Protein AF-A0A7X6Q5K9-F1 (afdb_monomer_lite)

pLDDT: mean 87.14, std 17.16, range [41.41, 98.88]

Sequence (178 aa):
MLQYSFLKKHLLLVLSILFVLCLNTSAQAMGRVQTDPNEGEALISLEEANQRCEVVLAIFNLEKLEGQINVIELSAIVRSLRDEGKLPAKFLTKKQAETLGWHPGRPFSQIKELRGRSLGGDHFGNFEKRLPEAKYFEADLDYLGLKRNAKRVVYKDHEHMYVTIDHYESFERVPACH

Structure (mmCIF, N/CA/C/O backbone):
data_AF-A0A7X6Q5K9-F1
#
_entry.id   AF-A0A7X6Q5K9-F1
#
loop_
_atom_site.group_PDB
_atom_site.id
_atom_site.type_symbol
_atom_site.label_atom_id
_atom_site.label_alt_id
_atom_site.label_comp_id
_atom_site.label_asym_id
_atom_site.label_entity_id
_atom_site.label_seq_id
_atom_site.pdbx_PDB_ins_code
_atom_site.Cartn_x
_atom_site.Cartn_y
_atom_site.Cartn_z
_atom_site.occupancy
_atom_site.B_iso_or_equiv
_atom_site.auth_seq_id
_atom_site.auth_comp_id
_atom_site.auth_asym_id
_atom_site.auth_atom_id
_atom_site.pdbx_PDB_model_num
ATOM 1 N N . MET A 1 1 ? 42.754 -42.809 86.651 1.00 60.62 1 MET A N 1
ATOM 2 C CA . MET A 1 1 ? 43.091 -43.285 85.285 1.00 60.62 1 MET A CA 1
ATOM 3 C C . MET A 1 1 ? 41.920 -43.177 84.289 1.00 60.62 1 MET A C 1
ATOM 5 O O . MET A 1 1 ? 42.170 -42.923 83.120 1.00 60.62 1 MET A O 1
ATOM 9 N N . LEU A 1 2 ? 40.653 -43.285 84.723 1.00 59.44 2 LEU A N 1
ATOM 10 C CA . LEU A 1 2 ? 39.467 -43.211 83.843 1.00 59.44 2 LEU A CA 1
ATOM 11 C C . LEU A 1 2 ? 39.112 -41.805 83.306 1.00 59.44 2 LEU A C 1
ATOM 13 O O . LEU A 1 2 ? 38.642 -41.688 82.179 1.00 59.44 2 LEU A O 1
ATOM 17 N N . GLN A 1 3 ? 39.401 -40.727 84.042 1.00 58.06 3 GLN A N 1
ATOM 18 C CA . GLN A 1 3 ? 39.052 -39.356 83.619 1.00 58.06 3 GLN A CA 1
ATOM 19 C C . GLN A 1 3 ? 39.917 -38.834 82.450 1.00 58.06 3 GLN A C 1
ATOM 21 O O . GLN A 1 3 ? 39.443 -38.090 81.597 1.00 58.06 3 GLN A O 1
ATOM 26 N N . TYR A 1 4 ? 41.172 -39.289 82.356 1.00 60.53 4 TYR A N 1
ATOM 27 C CA . TYR A 1 4 ? 42.115 -38.904 81.296 1.00 60.53 4 TYR A CA 1
ATOM 28 C C . TYR A 1 4 ? 41.802 -39.580 79.947 1.00 60.53 4 TYR A C 1
ATOM 30 O O . TYR A 1 4 ? 42.016 -38.999 78.885 1.00 60.53 4 TYR A O 1
ATOM 38 N N . SER A 1 5 ? 41.236 -40.793 79.979 1.00 60.62 5 SER A N 1
ATOM 39 C CA . SER A 1 5 ? 40.769 -41.511 78.783 1.00 60.62 5 SER A CA 1
ATOM 40 C C . SER A 1 5 ? 39.543 -40.839 78.154 1.00 60.62 5 SER A C 1
ATOM 42 O O . SER A 1 5 ? 39.466 -40.710 76.932 1.00 60.62 5 SER A O 1
ATOM 44 N N . PHE A 1 6 ? 38.623 -40.354 78.990 1.00 64.31 6 PHE A N 1
ATOM 45 C CA . PHE A 1 6 ? 37.421 -39.641 78.563 1.00 64.31 6 PHE A CA 1
ATOM 46 C C . PHE A 1 6 ? 37.763 -38.286 77.922 1.00 64.31 6 PHE A C 1
ATOM 48 O O . PHE A 1 6 ? 37.302 -37.981 76.822 1.00 64.31 6 PHE A O 1
ATOM 55 N N . LEU A 1 7 ? 38.674 -37.527 78.543 1.00 65.31 7 LEU A N 1
ATOM 56 C CA . LEU A 1 7 ? 39.113 -36.227 78.032 1.00 65.31 7 LEU A CA 1
ATOM 57 C C . LEU A 1 7 ? 39.902 -36.345 76.713 1.00 65.31 7 LEU A C 1
ATOM 59 O O . LEU A 1 7 ? 39.674 -35.557 75.800 1.00 65.31 7 LEU A O 1
ATOM 63 N N . LYS A 1 8 ? 40.764 -37.366 76.553 1.00 69.88 8 LYS A N 1
ATOM 64 C CA . LYS A 1 8 ? 41.470 -37.633 75.282 1.00 69.88 8 LYS A CA 1
ATOM 65 C C . LYS A 1 8 ? 40.525 -38.037 74.148 1.00 69.88 8 LYS A C 1
ATOM 67 O O . LYS A 1 8 ? 40.704 -37.564 73.031 1.00 69.88 8 LYS A O 1
ATOM 72 N N . LYS A 1 9 ? 39.523 -38.885 74.415 1.00 68.19 9 LYS A N 1
ATOM 73 C CA . LYS A 1 9 ? 38.537 -39.306 73.403 1.00 68.19 9 LYS A CA 1
ATOM 74 C C . LYS A 1 9 ? 37.666 -38.142 72.936 1.00 68.19 9 LYS A C 1
ATOM 76 O O . LYS A 1 9 ? 37.435 -38.016 71.739 1.00 68.19 9 LYS A O 1
ATOM 81 N N . HIS A 1 10 ? 37.241 -37.264 73.844 1.00 71.19 10 HIS A N 1
ATOM 82 C CA . HIS A 1 10 ? 36.501 -36.061 73.465 1.00 71.19 10 HIS A CA 1
ATOM 83 C C . HIS A 1 10 ? 37.373 -35.020 72.767 1.00 71.19 10 HIS A C 1
ATOM 85 O O . HIS A 1 10 ? 36.917 -34.430 71.797 1.00 71.19 10 HIS A O 1
ATOM 91 N N . LEU A 1 11 ? 38.638 -34.859 73.160 1.00 73.62 11 LEU A N 1
ATOM 92 C CA . LEU A 1 11 ? 39.574 -33.981 72.457 1.00 73.62 11 LEU A CA 1
ATOM 93 C C . LEU A 1 11 ? 39.838 -34.458 71.014 1.00 73.62 11 LEU A C 1
ATOM 95 O O . LEU A 1 11 ? 39.819 -33.645 70.098 1.00 73.62 11 LEU A O 1
ATOM 99 N N . LEU A 1 12 ? 40.004 -35.769 70.793 1.00 72.88 12 LEU A N 1
ATOM 100 C CA . LEU A 1 12 ? 40.139 -36.377 69.457 1.00 72.88 12 LEU A CA 1
ATOM 101 C C . LEU A 1 12 ? 38.851 -36.272 68.618 1.00 72.88 12 LEU A C 1
ATOM 103 O O . LEU A 1 12 ? 38.918 -36.046 67.408 1.00 72.88 12 LEU A O 1
ATOM 107 N N . LEU A 1 13 ? 37.676 -36.391 69.244 1.00 72.31 13 LEU A N 1
ATOM 108 C CA . LEU A 1 13 ? 36.383 -36.204 68.576 1.00 72.31 13 LEU A CA 1
ATOM 109 C C . LEU A 1 13 ? 36.159 -34.732 68.181 1.00 72.31 13 LEU A C 1
ATOM 111 O O . LEU A 1 13 ? 35.715 -34.441 67.078 1.00 72.31 13 LEU A O 1
ATOM 115 N N . VAL A 1 14 ? 36.524 -33.790 69.051 1.00 74.69 14 VAL A N 1
ATOM 116 C CA . VAL A 1 14 ? 36.404 -32.349 68.782 1.00 74.69 14 VAL A CA 1
ATOM 117 C C . VAL A 1 14 ? 37.406 -31.905 67.710 1.00 74.69 14 VAL A C 1
ATOM 119 O O . VAL A 1 14 ? 37.030 -31.159 66.811 1.00 74.69 14 VAL A O 1
ATOM 122 N N . LEU A 1 15 ? 38.643 -32.417 67.732 1.00 72.38 15 LEU A N 1
ATOM 123 C CA . LEU A 1 15 ? 39.648 -32.163 66.688 1.00 72.38 15 LEU A CA 1
ATOM 124 C C . LEU A 1 15 ? 39.242 -32.731 65.320 1.00 72.38 15 LEU A C 1
ATOM 126 O O . LEU A 1 15 ? 39.473 -32.077 64.308 1.00 72.38 15 LEU A O 1
ATOM 130 N N . SER A 1 16 ? 38.609 -33.908 65.273 1.00 70.75 16 SER A N 1
ATOM 131 C CA . SER A 1 16 ? 38.118 -34.489 64.012 1.00 70.75 16 SER A CA 1
ATOM 132 C C . SER A 1 16 ? 36.898 -33.749 63.454 1.00 70.75 16 SER A C 1
ATOM 134 O O . SER A 1 16 ? 36.833 -33.530 62.247 1.00 70.75 16 SER A O 1
ATOM 136 N N . ILE A 1 17 ? 35.983 -33.274 64.306 1.00 70.81 17 ILE A N 1
ATOM 137 C CA . ILE A 1 17 ? 34.852 -32.427 63.886 1.00 70.81 17 ILE A CA 1
ATOM 138 C C . ILE A 1 17 ? 35.342 -31.058 63.379 1.00 70.81 17 ILE A C 1
ATOM 140 O O . ILE A 1 17 ? 34.891 -30.602 62.331 1.00 70.81 17 ILE A O 1
ATOM 144 N N . LEU A 1 18 ? 36.310 -30.428 64.057 1.00 67.88 18 LEU A N 1
ATOM 145 C CA . LEU A 1 18 ? 36.944 -29.183 63.593 1.00 67.88 18 LEU A CA 1
ATOM 146 C C . LEU A 1 18 ? 37.671 -29.364 62.253 1.00 67.88 18 LEU A C 1
ATOM 148 O O . LEU A 1 18 ? 37.572 -28.502 61.385 1.00 67.88 18 LEU A O 1
ATOM 152 N N . PHE A 1 19 ? 38.350 -30.494 62.047 1.00 67.06 19 PHE A N 1
ATOM 153 C CA . PHE A 1 19 ? 39.029 -30.797 60.785 1.00 67.06 19 PHE A CA 1
ATOM 154 C C . PHE A 1 19 ? 38.042 -30.998 59.618 1.00 67.06 19 PHE A C 1
ATOM 156 O O . PHE A 1 19 ? 38.278 -30.492 58.525 1.00 67.06 19 PHE A O 1
ATOM 163 N N . VAL A 1 20 ? 36.896 -31.653 59.850 1.00 65.69 20 VAL A N 1
ATOM 164 C CA . VAL A 1 20 ? 35.829 -31.822 58.839 1.00 65.69 20 VAL A CA 1
ATOM 165 C C . VAL A 1 20 ? 35.111 -30.501 58.525 1.00 65.69 20 VAL A C 1
ATOM 167 O O . VAL A 1 20 ? 34.728 -30.269 57.376 1.00 65.69 20 VAL A O 1
ATOM 170 N N . LEU A 1 21 ? 34.966 -29.605 59.507 1.00 62.19 21 LEU A N 1
ATOM 171 C CA . LEU A 1 21 ? 34.393 -28.269 59.301 1.00 62.19 21 LEU A CA 1
ATOM 172 C C . LEU A 1 21 ? 35.348 -27.330 58.541 1.00 62.19 21 LEU A C 1
ATOM 174 O O . LEU A 1 21 ? 34.888 -26.584 57.681 1.00 62.19 21 LEU A O 1
ATOM 178 N N . CYS A 1 22 ? 36.664 -27.413 58.768 1.00 59.09 22 CYS A N 1
ATOM 179 C CA . CYS A 1 22 ? 37.657 -26.620 58.028 1.00 59.09 22 CYS A CA 1
ATOM 180 C C . CYS A 1 22 ? 37.829 -27.048 56.556 1.00 59.09 22 CYS A C 1
ATOM 182 O O . CYS A 1 22 ? 38.232 -26.231 55.732 1.00 59.09 22 CYS A O 1
ATOM 184 N N . LEU A 1 23 ? 37.513 -28.300 56.197 1.00 57.56 23 LEU A N 1
ATOM 185 C CA . LEU A 1 23 ? 37.601 -28.788 54.810 1.00 57.56 23 LEU A CA 1
ATOM 186 C C . LEU A 1 23 ? 36.384 -28.430 53.938 1.00 57.56 23 LEU A C 1
ATOM 188 O O . LEU A 1 23 ? 36.440 -28.624 52.728 1.00 57.56 23 LEU A O 1
ATOM 192 N N . ASN A 1 24 ? 35.307 -27.886 54.516 1.00 57.69 24 ASN A N 1
ATOM 193 C CA . ASN A 1 24 ? 34.094 -27.502 53.778 1.00 57.69 24 ASN A CA 1
ATOM 194 C C . ASN A 1 24 ? 33.914 -25.982 53.616 1.00 57.69 24 ASN A C 1
ATOM 196 O O . ASN A 1 24 ? 32.854 -25.525 53.195 1.00 57.69 24 ASN A O 1
ATOM 200 N N . THR A 1 25 ? 34.944 -25.182 53.898 1.00 54.62 25 THR A N 1
ATOM 201 C CA . THR A 1 25 ? 34.923 -23.731 53.659 1.00 54.62 25 THR A CA 1
ATOM 202 C C . THR A 1 25 ? 36.003 -23.309 52.670 1.00 54.62 25 THR A C 1
ATOM 204 O O . THR A 1 25 ? 36.787 -22.403 52.928 1.00 54.62 25 THR A O 1
ATOM 207 N N . SER A 1 26 ? 36.018 -23.927 51.494 1.00 52.12 26 SER A N 1
ATOM 208 C CA . SER A 1 26 ? 36.424 -23.247 50.260 1.00 52.12 26 SER A CA 1
ATOM 209 C C . SER A 1 26 ? 35.176 -22.678 49.580 1.00 52.12 26 SER A C 1
ATOM 211 O O . SER A 1 26 ? 34.904 -22.917 48.407 1.00 52.12 26 SER A O 1
ATOM 213 N N . ALA A 1 27 ? 34.401 -21.891 50.337 1.00 53.91 27 ALA A N 1
ATOM 214 C CA . ALA A 1 27 ? 33.523 -20.902 49.738 1.00 53.91 27 ALA A CA 1
ATOM 215 C C . ALA A 1 27 ? 34.445 -19.888 49.063 1.00 53.91 27 ALA A C 1
ATOM 217 O O . ALA A 1 27 ? 35.055 -19.040 49.716 1.00 53.91 27 ALA A O 1
ATOM 218 N N . GLN A 1 28 ? 34.617 -20.056 47.755 1.00 51.72 28 GLN A N 1
ATOM 219 C CA . GLN A 1 28 ? 35.225 -19.059 46.899 1.00 51.72 28 GLN A CA 1
ATOM 220 C C . GLN A 1 28 ? 34.583 -17.716 47.243 1.00 51.72 28 GLN A C 1
ATOM 222 O O . GLN A 1 28 ? 33.363 -17.558 47.177 1.00 51.72 28 GLN A O 1
ATOM 227 N N . ALA A 1 29 ? 35.414 -16.756 47.635 1.00 53.38 29 ALA A N 1
ATOM 228 C CA . ALA A 1 29 ? 35.047 -15.359 47.590 1.00 53.38 29 ALA A CA 1
ATOM 229 C C . ALA A 1 29 ? 34.757 -15.024 46.119 1.00 53.38 29 ALA A C 1
ATOM 231 O O . ALA A 1 29 ? 35.651 -14.643 45.369 1.00 53.38 29 ALA A O 1
ATOM 232 N N . MET A 1 30 ? 33.510 -15.224 45.682 1.00 49.38 30 MET A N 1
ATOM 233 C CA . MET A 1 30 ? 33.001 -14.601 44.470 1.00 49.38 30 MET A CA 1
ATOM 234 C C . MET A 1 30 ? 32.967 -13.108 44.766 1.00 49.38 30 MET A C 1
ATOM 236 O O . MET A 1 30 ? 32.047 -12.599 45.410 1.00 49.38 30 MET A O 1
ATOM 240 N N . GLY A 1 31 ? 34.003 -12.397 44.323 1.00 43.56 31 GLY A N 1
ATOM 241 C CA . GLY A 1 31 ? 33.858 -10.978 44.066 1.00 43.56 31 GLY A CA 1
ATOM 242 C C . GLY A 1 31 ? 32.604 -10.806 43.218 1.00 43.56 31 GLY A C 1
ATOM 243 O O . GLY A 1 31 ? 32.446 -11.480 42.199 1.00 43.56 31 GLY A O 1
ATOM 244 N N . ARG A 1 32 ? 31.684 -9.941 43.650 1.00 44.03 32 ARG A N 1
ATOM 245 C CA . ARG A 1 32 ? 30.687 -9.397 42.731 1.00 44.03 32 ARG A CA 1
ATOM 246 C C . ARG A 1 32 ? 31.463 -8.619 41.676 1.00 44.03 32 ARG A C 1
ATOM 248 O O . ARG A 1 32 ? 31.756 -7.442 41.860 1.00 44.03 32 ARG A O 1
ATOM 255 N N . VAL A 1 33 ? 31.823 -9.300 40.595 1.00 41.41 33 VAL A N 1
ATOM 256 C CA . VAL A 1 33 ? 31.980 -8.660 39.298 1.00 41.41 33 VAL A CA 1
ATOM 257 C C . VAL A 1 33 ? 30.620 -8.033 39.032 1.00 41.41 33 VAL A C 1
ATOM 259 O O . VAL A 1 33 ? 29.597 -8.719 39.074 1.00 41.41 33 VAL A O 1
ATOM 262 N N . GLN A 1 34 ? 30.593 -6.710 38.895 1.00 46.03 34 GLN A N 1
ATOM 263 C CA . GLN A 1 34 ? 29.431 -6.028 38.350 1.00 46.03 34 GLN A CA 1
ATOM 264 C C . GLN A 1 34 ? 29.154 -6.689 37.005 1.00 46.03 34 GLN A C 1
ATOM 266 O O . GLN A 1 34 ? 29.975 -6.602 36.097 1.00 46.03 34 GLN A O 1
ATOM 271 N N . THR A 1 35 ? 28.050 -7.422 36.918 1.00 44.25 35 THR A N 1
ATOM 272 C CA . THR A 1 35 ? 27.547 -7.925 35.649 1.00 44.25 35 THR A CA 1
ATOM 273 C C . THR A 1 35 ? 27.274 -6.709 34.780 1.00 44.25 35 THR A C 1
ATOM 275 O O . THR A 1 35 ? 26.400 -5.899 35.102 1.00 44.25 35 THR A O 1
ATOM 278 N N . ASP A 1 36 ? 28.086 -6.564 33.740 1.00 48.97 36 ASP A N 1
ATOM 279 C CA . ASP A 1 36 ? 27.836 -5.679 32.613 1.00 48.97 36 ASP A CA 1
ATOM 280 C C . ASP A 1 36 ? 26.390 -5.930 32.124 1.00 48.97 36 ASP A C 1
ATOM 282 O O . ASP A 1 36 ? 26.008 -7.099 32.003 1.00 48.97 36 ASP A O 1
ATOM 286 N N . PRO A 1 37 ? 25.538 -4.909 31.898 1.00 50.19 37 PRO A N 1
ATOM 287 C CA . PRO A 1 37 ? 24.127 -5.103 31.544 1.00 50.19 37 PRO A CA 1
ATOM 288 C C . PRO A 1 37 ? 23.877 -5.765 30.178 1.00 50.19 37 PRO A C 1
ATOM 290 O O . PRO A 1 37 ? 22.739 -5.765 29.715 1.00 50.19 37 PRO A O 1
ATOM 293 N N . ASN A 1 38 ? 24.911 -6.280 29.511 1.00 56.53 38 ASN A N 1
ATOM 294 C CA . ASN A 1 38 ? 24.883 -6.643 28.102 1.00 56.53 38 ASN A CA 1
ATOM 295 C C . ASN A 1 38 ? 25.327 -8.089 27.821 1.00 56.53 38 ASN A C 1
ATOM 297 O O . ASN A 1 38 ? 26.030 -8.346 26.850 1.00 56.53 38 ASN A O 1
ATOM 301 N N . GLU A 1 39 ? 24.913 -9.049 28.650 1.00 57.50 39 GLU A N 1
ATOM 302 C CA . GLU A 1 39 ? 24.954 -10.468 28.279 1.00 57.50 39 GLU A CA 1
ATOM 303 C C . GLU A 1 39 ? 23.553 -11.073 28.372 1.00 57.50 39 GLU A C 1
ATOM 305 O O . GLU A 1 39 ? 23.042 -11.375 29.451 1.00 57.50 39 GLU A O 1
ATOM 310 N N . GLY A 1 40 ? 22.914 -11.210 27.208 1.00 51.66 40 GLY A N 1
ATOM 311 C CA . GLY A 1 40 ? 21.585 -11.803 27.104 1.00 51.66 40 GLY A CA 1
ATOM 312 C C . GLY A 1 40 ? 20.847 -11.621 25.778 1.00 51.66 40 GLY A C 1
ATOM 313 O O . GLY A 1 40 ? 19.686 -12.012 25.711 1.00 51.66 40 GLY A O 1
ATOM 314 N N . GLU A 1 41 ? 21.461 -11.072 24.727 1.00 55.53 41 GLU A N 1
ATOM 315 C CA . GLU A 1 41 ? 20.890 -11.127 23.378 1.00 55.53 41 GLU A CA 1
ATOM 316 C C . GLU A 1 41 ? 21.756 -12.071 22.539 1.00 55.53 41 GLU A C 1
ATOM 318 O O . GLU A 1 41 ? 22.944 -11.826 22.330 1.00 55.53 41 GLU A O 1
ATOM 323 N N . ALA A 1 42 ? 21.194 -13.208 22.125 1.00 61.12 42 ALA A N 1
ATOM 324 C CA . ALA A 1 42 ? 21.882 -14.112 21.215 1.00 61.12 42 ALA A CA 1
ATOM 325 C C . ALA A 1 42 ? 22.284 -13.325 19.956 1.00 61.12 42 ALA A C 1
ATOM 327 O O . ALA A 1 42 ? 21.429 -12.710 19.319 1.00 61.12 42 ALA A O 1
ATOM 328 N N . LEU A 1 43 ? 23.574 -13.332 19.600 1.00 60.47 43 LEU A N 1
ATOM 329 C CA . LEU A 1 43 ? 24.035 -12.825 18.308 1.00 60.47 43 LEU A CA 1
ATOM 330 C C . LEU A 1 43 ? 23.445 -13.728 17.227 1.00 60.47 43 LEU A C 1
ATOM 332 O O . LEU A 1 43 ? 23.940 -14.823 16.970 1.00 60.47 43 LEU A O 1
ATOM 336 N N . ILE A 1 44 ? 22.339 -13.273 16.653 1.00 70.50 44 ILE A N 1
ATOM 337 C CA . ILE A 1 44 ? 21.638 -13.937 15.559 1.00 70.50 44 ILE A CA 1
ATOM 338 C C . ILE A 1 44 ? 22.638 -14.114 14.421 1.00 70.50 44 ILE A C 1
ATOM 340 O O . ILE A 1 44 ? 23.374 -13.179 14.088 1.00 70.50 44 ILE A O 1
ATOM 344 N N . SER A 1 45 ? 22.714 -15.322 13.863 1.00 80.62 45 SER A N 1
ATOM 345 C CA . SER A 1 45 ? 23.666 -15.600 12.791 1.00 80.62 45 SER A CA 1
ATOM 346 C C . SER A 1 45 ? 23.397 -14.676 11.601 1.00 80.62 45 SER A C 1
ATOM 348 O O . SER A 1 45 ? 22.263 -14.265 11.363 1.00 80.62 45 SER A O 1
ATOM 350 N N . LEU A 1 46 ? 24.435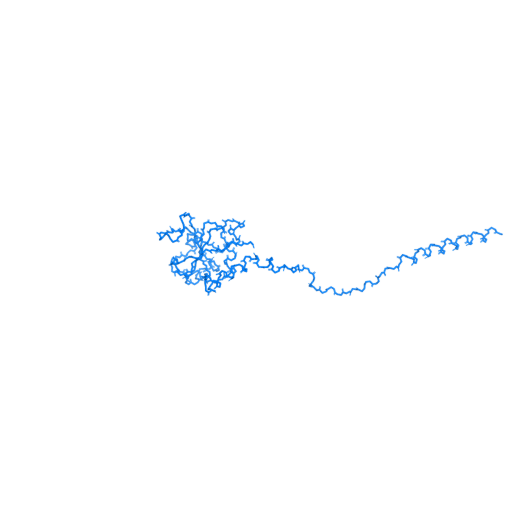 -14.333 10.833 1.00 70.44 46 LEU A N 1
ATOM 351 C CA . LEU A 1 46 ? 24.274 -13.497 9.637 1.00 70.44 46 LEU A CA 1
ATOM 352 C C . LEU A 1 46 ? 23.234 -14.091 8.670 1.00 70.44 46 LEU A C 1
ATOM 354 O O . LEU A 1 46 ? 22.488 -13.350 8.040 1.00 70.44 46 LEU A O 1
ATOM 358 N N . GLU A 1 47 ? 23.142 -15.421 8.619 1.00 73.31 47 GLU A N 1
ATOM 359 C CA . GLU A 1 47 ? 22.139 -16.156 7.849 1.00 73.31 47 GLU A CA 1
ATOM 360 C C . GLU A 1 47 ? 20.713 -15.881 8.362 1.00 73.31 47 GLU A C 1
ATOM 362 O O . GLU A 1 47 ? 19.843 -15.485 7.593 1.00 73.31 47 GLU A O 1
ATOM 367 N N . GLU A 1 48 ? 20.475 -15.999 9.671 1.00 70.75 48 GLU A N 1
ATOM 368 C CA . GLU A 1 48 ? 19.170 -15.718 10.290 1.00 70.75 48 GLU A CA 1
ATOM 369 C C . GLU A 1 48 ? 18.807 -14.226 10.236 1.00 70.75 48 GLU A C 1
ATOM 371 O O . GLU A 1 48 ? 17.645 -13.868 10.046 1.00 70.75 48 GLU A O 1
ATOM 376 N N . ALA A 1 49 ? 19.792 -13.333 10.359 1.00 66.31 49 ALA A N 1
ATOM 377 C CA . ALA A 1 49 ? 19.589 -11.898 10.206 1.00 66.31 49 ALA A CA 1
ATOM 378 C C . ALA A 1 49 ? 19.194 -11.543 8.763 1.00 66.31 49 ALA A C 1
ATOM 380 O O . ALA A 1 49 ? 18.302 -10.718 8.568 1.00 66.31 49 ALA A O 1
ATOM 381 N N . ASN A 1 50 ? 19.796 -12.208 7.770 1.00 67.19 50 ASN A N 1
ATOM 382 C CA . ASN A 1 50 ? 19.471 -12.051 6.350 1.00 67.19 50 ASN A CA 1
ATOM 383 C C . ASN A 1 50 ? 18.118 -12.663 5.961 1.00 67.19 50 ASN A C 1
ATOM 385 O O . ASN A 1 50 ? 17.572 -12.304 4.919 1.00 67.19 50 ASN A O 1
ATOM 389 N N . GLN A 1 51 ? 17.551 -13.540 6.793 1.00 78.25 51 GLN A N 1
ATOM 390 C CA . GLN A 1 51 ? 16.198 -14.069 6.599 1.00 78.25 51 GLN A CA 1
ATOM 391 C C . GLN A 1 51 ? 15.095 -13.196 7.201 1.00 78.25 51 GLN A C 1
ATOM 393 O O . GLN A 1 51 ? 13.919 -13.436 6.927 1.00 78.25 51 GLN A O 1
ATOM 398 N N . ARG A 1 52 ? 15.445 -12.157 7.968 1.00 88.94 52 ARG A N 1
ATOM 399 C CA . ARG A 1 52 ? 14.453 -11.233 8.523 1.00 88.94 52 ARG A CA 1
ATOM 400 C C . ARG A 1 52 ? 13.686 -10.535 7.411 1.00 88.94 52 ARG A C 1
ATOM 402 O O . ARG A 1 52 ? 14.275 -9.979 6.481 1.00 88.94 52 ARG A O 1
ATOM 409 N N . CYS A 1 53 ? 12.371 -10.482 7.570 1.00 92.56 53 CYS A N 1
ATOM 410 C CA . CYS A 1 53 ? 11.482 -9.860 6.598 1.00 92.56 53 CYS A CA 1
ATOM 411 C C . CYS A 1 53 ? 11.850 -8.407 6.268 1.00 92.56 53 CYS A C 1
ATOM 413 O O . CYS A 1 53 ? 11.851 -8.029 5.099 1.00 92.56 53 CYS A O 1
ATOM 415 N N . GLU A 1 54 ? 12.292 -7.617 7.246 1.00 94.81 54 GLU A N 1
ATOM 416 C CA . GLU A 1 54 ? 12.765 -6.251 7.012 1.00 94.81 54 GLU A CA 1
ATOM 417 C C . GLU A 1 54 ? 13.992 -6.188 6.084 1.00 94.81 54 GLU A C 1
ATOM 419 O O . GLU A 1 54 ? 14.089 -5.270 5.272 1.00 94.81 54 GLU A O 1
ATOM 424 N N . VAL A 1 55 ? 14.919 -7.150 6.167 1.00 94.88 55 VAL A N 1
ATOM 425 C CA . VAL A 1 55 ? 16.121 -7.187 5.314 1.00 94.88 55 VAL A CA 1
ATOM 426 C C . VAL A 1 55 ? 15.745 -7.562 3.885 1.00 94.88 55 VAL A C 1
ATOM 428 O O . VAL A 1 55 ? 16.121 -6.860 2.945 1.00 94.88 55 VAL A O 1
ATOM 431 N N . VAL A 1 56 ? 14.935 -8.611 3.721 1.00 95.81 56 VAL A N 1
ATOM 432 C CA . VAL A 1 56 ? 14.432 -9.044 2.408 1.00 95.81 56 VAL A CA 1
ATOM 433 C C . VAL A 1 56 ? 13.670 -7.907 1.719 1.00 95.81 56 VAL A C 1
ATOM 435 O O . VAL A 1 56 ? 13.893 -7.619 0.541 1.00 95.81 56 VAL A O 1
ATOM 438 N N . LEU A 1 57 ? 12.804 -7.209 2.458 1.00 97.81 57 LEU A N 1
ATOM 439 C CA . LEU A 1 57 ? 12.011 -6.107 1.918 1.00 97.81 57 LEU A CA 1
ATOM 440 C C . LEU A 1 57 ? 12.828 -4.830 1.693 1.00 97.81 57 LEU A C 1
ATOM 442 O O . LEU A 1 57 ? 12.485 -4.048 0.807 1.00 97.81 57 LEU A O 1
ATOM 446 N N . ALA A 1 58 ? 13.920 -4.619 2.432 1.00 97.81 58 ALA A N 1
ATOM 447 C CA . ALA A 1 58 ? 14.858 -3.537 2.151 1.00 97.81 58 ALA A CA 1
ATOM 448 C C . ALA A 1 58 ? 15.586 -3.754 0.819 1.00 97.81 58 ALA A C 1
ATOM 450 O O . ALA A 1 58 ? 15.653 -2.825 0.015 1.00 97.81 58 ALA A O 1
ATOM 451 N N . ILE A 1 59 ? 16.068 -4.973 0.555 1.00 97.12 59 ILE A N 1
ATOM 452 C CA . ILE A 1 59 ? 16.700 -5.326 -0.725 1.00 97.12 59 ILE A CA 1
ATOM 453 C C . ILE A 1 59 ? 15.694 -5.159 -1.866 1.00 97.12 59 ILE A C 1
ATOM 455 O O . ILE A 1 59 ? 15.972 -4.460 -2.836 1.00 97.12 59 ILE A O 1
ATOM 459 N N . PHE A 1 60 ? 14.486 -5.708 -1.708 1.00 98.19 60 PHE A N 1
ATOM 460 C CA . PHE A 1 60 ? 13.397 -5.534 -2.670 1.00 98.19 60 PHE A CA 1
ATOM 461 C C . PHE A 1 60 ? 13.106 -4.059 -2.970 1.00 98.19 60 PHE A C 1
ATOM 463 O O . PHE A 1 60 ? 13.007 -3.675 -4.134 1.00 98.19 60 PHE A O 1
ATOM 470 N N . ASN A 1 61 ? 13.011 -3.216 -1.939 1.00 98.62 61 ASN A N 1
ATOM 471 C CA . ASN A 1 61 ? 12.795 -1.785 -2.122 1.00 98.62 61 ASN A CA 1
ATOM 472 C C . ASN A 1 61 ? 13.919 -1.142 -2.949 1.00 98.62 61 ASN A C 1
ATOM 474 O O . ASN A 1 61 ? 13.638 -0.402 -3.886 1.00 98.62 61 ASN A O 1
ATOM 478 N N . LEU A 1 62 ? 15.182 -1.444 -2.636 1.00 98.38 62 LEU A N 1
ATOM 479 C CA . LEU A 1 62 ? 16.334 -0.890 -3.351 1.00 98.38 62 LEU A CA 1
ATOM 480 C C . LEU A 1 62 ? 16.399 -1.351 -4.813 1.00 98.38 62 LEU A C 1
ATOM 482 O O . LEU A 1 62 ? 16.672 -0.539 -5.692 1.00 98.38 62 LEU A O 1
ATOM 486 N N . GLU A 1 63 ? 16.139 -2.631 -5.080 1.00 98.19 63 GLU A N 1
ATOM 487 C CA . GLU A 1 63 ? 16.303 -3.218 -6.414 1.00 98.19 63 GLU A CA 1
ATOM 488 C C . GLU A 1 63 ? 15.108 -2.995 -7.345 1.00 98.19 63 GLU A C 1
ATOM 490 O O . GLU A 1 63 ? 15.287 -2.922 -8.560 1.00 98.19 63 GLU A O 1
ATOM 495 N N . LYS A 1 64 ? 13.889 -2.947 -6.795 1.00 98.50 64 LYS A N 1
ATOM 496 C CA . LYS A 1 64 ? 12.640 -2.968 -7.577 1.00 98.50 64 LYS A CA 1
ATOM 497 C C . LYS A 1 64 ? 11.806 -1.707 -7.446 1.00 98.50 64 LYS A C 1
ATOM 499 O O . LYS A 1 64 ? 11.035 -1.401 -8.344 1.00 98.50 64 LYS A O 1
ATOM 504 N N . LEU A 1 65 ? 11.947 -0.984 -6.338 1.00 98.44 65 LEU A N 1
ATOM 505 C CA . LEU A 1 65 ? 11.109 0.174 -6.016 1.00 98.44 65 LEU A CA 1
ATOM 506 C C . LEU A 1 65 ? 11.927 1.461 -5.866 1.00 98.44 65 LEU A C 1
ATOM 508 O O . LEU A 1 65 ? 11.452 2.428 -5.271 1.00 98.44 65 LEU A O 1
ATOM 512 N N . GLU A 1 66 ? 13.165 1.460 -6.371 1.00 97.75 66 GLU A N 1
ATOM 513 C CA . GLU A 1 66 ? 14.083 2.606 -6.380 1.00 97.75 66 GLU A CA 1
ATOM 514 C C . GLU A 1 66 ? 14.340 3.207 -4.983 1.00 97.75 66 GLU A C 1
ATOM 516 O O . GLU A 1 66 ? 14.608 4.399 -4.830 1.00 97.75 66 GLU A O 1
ATOM 521 N N . GLY A 1 67 ? 14.216 2.396 -3.930 1.00 98.06 67 GLY A N 1
ATOM 522 C CA . GLY A 1 67 ? 14.351 2.843 -2.544 1.00 98.06 67 GLY A CA 1
ATOM 523 C C . GLY A 1 67 ? 13.215 3.754 -2.068 1.00 98.06 67 GLY A C 1
ATOM 524 O O . GLY A 1 67 ? 13.339 4.382 -1.016 1.00 98.06 67 GLY A O 1
ATOM 525 N N . GLN A 1 68 ? 12.115 3.862 -2.816 1.00 98.00 68 GLN A N 1
ATOM 526 C CA . GLN A 1 68 ? 11.109 4.886 -2.570 1.00 98.00 68 GLN A CA 1
ATOM 527 C C . GLN A 1 68 ? 10.152 4.552 -1.427 1.00 98.00 68 GLN A C 1
ATOM 529 O O . GLN A 1 68 ? 9.491 5.477 -0.962 1.00 98.00 68 GLN A O 1
ATOM 534 N N . ILE A 1 69 ? 10.030 3.302 -0.968 1.00 98.31 69 ILE A N 1
ATOM 535 C CA . ILE A 1 69 ? 9.009 2.935 0.032 1.00 98.31 69 ILE A CA 1
ATOM 536 C C . ILE A 1 69 ? 9.511 2.897 1.484 1.00 98.31 69 ILE A C 1
ATOM 538 O O . ILE A 1 69 ? 10.694 2.671 1.748 1.00 98.31 69 ILE A O 1
ATOM 542 N N . ASN A 1 70 ? 8.598 3.042 2.453 1.00 98.25 70 ASN A N 1
ATOM 543 C CA . ASN A 1 70 ? 8.877 2.747 3.857 1.00 98.25 70 ASN A CA 1
ATOM 544 C C . ASN A 1 70 ? 8.857 1.230 4.106 1.00 98.25 70 ASN A C 1
ATOM 546 O O . ASN A 1 70 ? 7.803 0.605 4.252 1.00 98.25 70 ASN A O 1
ATOM 550 N N . VAL A 1 71 ? 10.049 0.644 4.216 1.00 98.31 71 VAL A N 1
ATOM 551 C CA . VAL A 1 71 ? 10.240 -0.798 4.439 1.00 98.31 71 VAL A CA 1
ATOM 552 C C . VAL A 1 71 ? 9.573 -1.280 5.727 1.00 98.31 71 VAL A C 1
ATOM 554 O O . VAL A 1 71 ? 9.013 -2.374 5.749 1.00 98.31 71 VAL A O 1
ATOM 557 N N . ILE A 1 72 ? 9.575 -0.475 6.792 1.00 97.88 72 ILE A N 1
ATOM 558 C CA . ILE A 1 72 ? 8.971 -0.858 8.075 1.00 97.88 72 ILE A CA 1
ATOM 559 C C . ILE A 1 72 ? 7.453 -0.982 7.940 1.00 97.88 72 ILE A C 1
ATOM 561 O O . ILE A 1 72 ? 6.853 -1.914 8.476 1.00 97.88 72 ILE A O 1
ATOM 565 N N . GLU A 1 73 ? 6.825 -0.075 7.189 1.00 98.56 73 GLU A N 1
ATOM 566 C CA . GLU A 1 73 ? 5.389 -0.141 6.929 1.00 98.56 73 GLU A CA 1
ATOM 567 C C . GLU A 1 73 ? 5.024 -1.362 6.081 1.00 98.56 73 GLU A C 1
ATOM 569 O O . GLU A 1 73 ? 4.105 -2.095 6.452 1.00 98.56 73 GLU A O 1
ATOM 574 N N . LEU A 1 74 ? 5.760 -1.627 4.993 1.00 98.56 74 LEU A N 1
ATOM 575 C CA . LEU A 1 74 ? 5.526 -2.821 4.177 1.00 98.56 74 LEU A CA 1
ATOM 576 C C . LEU A 1 74 ? 5.723 -4.103 4.999 1.00 98.56 74 LEU A C 1
ATOM 578 O O . LEU A 1 74 ? 4.883 -4.998 4.940 1.00 98.56 74 LEU A O 1
ATOM 582 N N . SER A 1 75 ? 6.774 -4.163 5.822 1.00 97.88 75 SER A N 1
ATOM 583 C CA . SER A 1 75 ? 7.054 -5.306 6.703 1.00 97.88 75 SER A CA 1
ATOM 584 C C . SER A 1 75 ? 5.913 -5.549 7.692 1.00 97.88 75 SER A C 1
ATOM 586 O O . SER A 1 75 ? 5.500 -6.688 7.899 1.00 97.88 75 SER A O 1
ATOM 588 N N . ALA A 1 76 ? 5.346 -4.485 8.270 1.00 97.81 76 ALA A N 1
ATOM 589 C CA . ALA A 1 76 ? 4.195 -4.592 9.164 1.00 97.81 76 ALA A CA 1
ATOM 590 C C . ALA A 1 76 ? 2.936 -5.107 8.443 1.00 97.81 76 ALA A C 1
ATOM 592 O O . ALA A 1 76 ? 2.182 -5.892 9.019 1.00 97.81 76 ALA A O 1
ATOM 593 N N . ILE A 1 77 ? 2.711 -4.697 7.189 1.00 98.44 77 ILE A N 1
ATOM 594 C CA . ILE A 1 77 ? 1.600 -5.199 6.366 1.00 98.44 77 ILE A CA 1
ATOM 595 C C . ILE A 1 77 ? 1.780 -6.693 6.078 1.00 98.44 77 ILE A C 1
ATOM 597 O O . ILE A 1 77 ? 0.848 -7.459 6.316 1.00 98.44 77 ILE A O 1
ATOM 601 N N . VAL A 1 78 ? 2.964 -7.109 5.614 1.00 98.06 78 VAL A N 1
ATOM 602 C CA . VAL A 1 78 ? 3.273 -8.519 5.310 1.00 98.06 78 VAL A CA 1
ATOM 603 C C . VAL A 1 78 ? 3.056 -9.395 6.544 1.00 98.06 78 VAL A C 1
ATOM 605 O O . VAL A 1 78 ? 2.320 -10.380 6.476 1.00 98.06 78 VAL A O 1
ATOM 608 N N . ARG A 1 79 ? 3.618 -9.003 7.695 1.00 96.88 79 ARG A N 1
ATOM 609 C CA . ARG A 1 79 ? 3.467 -9.751 8.952 1.00 96.88 79 ARG A CA 1
ATOM 610 C C . ARG A 1 79 ? 2.016 -9.837 9.413 1.00 96.88 79 ARG A C 1
ATOM 612 O O . ARG A 1 79 ? 1.544 -10.926 9.708 1.00 96.88 79 ARG A O 1
ATOM 619 N N . SER A 1 80 ? 1.277 -8.727 9.419 1.00 98.06 80 SER A N 1
ATOM 620 C CA . SER A 1 80 ? -0.120 -8.733 9.880 1.00 98.06 80 SER A CA 1
ATOM 621 C C . SER A 1 80 ? -1.026 -9.574 8.970 1.00 98.06 80 SER A C 1
ATOM 623 O O . SER A 1 80 ? -1.864 -10.330 9.461 1.00 98.06 80 SER A O 1
ATOM 625 N N . LEU A 1 81 ? -0.813 -9.539 7.649 1.00 97.81 81 LEU A N 1
ATOM 626 C CA . LEU A 1 81 ? -1.552 -10.401 6.721 1.00 97.81 81 LEU A CA 1
ATOM 627 C C . LEU A 1 81 ? -1.214 -11.882 6.906 1.00 97.81 81 LEU A C 1
ATOM 629 O O . LEU A 1 81 ? -2.104 -12.720 6.782 1.00 97.81 81 LEU A O 1
ATOM 633 N N . ARG A 1 82 ? 0.043 -12.211 7.200 1.00 96.38 82 ARG A N 1
ATOM 634 C CA . ARG A 1 82 ? 0.479 -13.588 7.456 1.00 96.38 82 ARG A CA 1
ATOM 635 C C . ARG A 1 82 ? -0.071 -14.122 8.776 1.00 96.38 82 ARG A C 1
ATOM 637 O O . ARG A 1 82 ? -0.649 -15.203 8.803 1.00 96.38 82 ARG A O 1
ATOM 644 N N . ASP A 1 83 ? 0.098 -13.356 9.848 1.00 96.25 83 ASP A N 1
ATOM 645 C CA . ASP A 1 83 ? -0.155 -13.812 11.216 1.00 96.25 83 ASP A CA 1
ATOM 646 C C . ASP A 1 83 ? -1.643 -13.693 11.590 1.00 96.25 83 ASP A C 1
ATOM 648 O O . ASP A 1 83 ? -2.166 -14.506 12.351 1.00 96.25 83 ASP A O 1
ATOM 652 N N . GLU A 1 84 ? -2.348 -12.694 11.044 1.00 96.94 84 GLU A N 1
ATOM 653 C CA . GLU A 1 84 ? -3.739 -12.383 11.403 1.00 96.94 84 GLU A CA 1
ATOM 654 C C . GLU A 1 84 ? -4.718 -12.419 10.217 1.00 96.94 84 GLU A C 1
ATOM 656 O O . GLU A 1 84 ? -5.927 -12.286 10.424 1.00 96.94 84 GLU A O 1
ATOM 661 N N . GLY A 1 85 ? -4.238 -12.552 8.975 1.00 97.06 85 GLY A N 1
ATOM 662 C CA . GLY A 1 85 ? -5.098 -12.544 7.785 1.00 97.06 85 GLY A CA 1
ATOM 663 C C . GLY A 1 85 ? -5.752 -11.190 7.483 1.00 97.06 85 GLY A C 1
ATOM 664 O O . GLY A 1 85 ? -6.734 -11.136 6.742 1.00 97.06 85 GLY A O 1
ATOM 665 N N . LYS A 1 86 ? -5.259 -10.091 8.068 1.00 97.69 86 LYS A N 1
ATOM 666 C CA . LYS A 1 86 ? -5.835 -8.743 7.919 1.00 97.69 86 LYS A CA 1
ATOM 667 C C . LYS A 1 86 ? -4.755 -7.660 7.926 1.00 97.69 86 LYS A C 1
ATOM 669 O O . LYS A 1 86 ? -3.623 -7.898 8.326 1.00 97.69 86 LYS A O 1
ATOM 674 N N . LEU A 1 87 ? -5.116 -6.459 7.477 1.00 98.62 87 LEU A N 1
ATOM 675 C CA . LEU A 1 87 ? -4.225 -5.299 7.522 1.00 98.62 87 LEU A CA 1
ATOM 676 C C . LEU A 1 87 ? -3.980 -4.821 8.966 1.00 98.62 87 LEU A C 1
ATOM 678 O O . LEU A 1 87 ? -4.869 -4.965 9.814 1.00 98.62 87 LEU A O 1
ATOM 682 N N . PRO A 1 88 ? -2.846 -4.139 9.226 1.00 98.56 88 PRO A N 1
ATOM 683 C CA . PRO A 1 88 ? -2.610 -3.461 10.496 1.00 98.56 88 PRO A CA 1
ATOM 684 C C . PRO A 1 88 ? -3.758 -2.514 10.882 1.00 98.56 88 PRO A C 1
ATOM 686 O O . PRO A 1 88 ? -4.356 -1.854 10.031 1.00 98.56 88 PRO A O 1
ATOM 689 N N . ALA A 1 89 ? -4.014 -2.353 12.182 1.00 97.88 89 ALA A N 1
ATOM 690 C CA . ALA A 1 89 ? -5.172 -1.611 12.708 1.00 97.88 89 ALA A CA 1
ATOM 691 C C . ALA A 1 89 ? -5.274 -0.127 12.281 1.00 97.88 89 ALA A C 1
ATOM 693 O O . ALA A 1 89 ? -6.321 0.501 12.459 1.00 97.88 89 ALA A O 1
ATOM 694 N N . LYS A 1 90 ? -4.202 0.457 11.728 1.00 97.88 90 LYS A N 1
ATOM 695 C CA . LYS A 1 90 ? -4.213 1.828 11.195 1.00 97.88 90 LYS A CA 1
ATOM 696 C C . LYS A 1 90 ? -5.034 1.972 9.908 1.00 97.88 90 LYS A C 1
ATOM 698 O O . LYS A 1 90 ? -5.384 3.096 9.545 1.00 97.88 90 LYS A O 1
ATOM 703 N N . PHE A 1 91 ? -5.291 0.869 9.209 1.00 98.75 91 PHE A N 1
ATOM 704 C CA . PHE A 1 91 ? -6.016 0.862 7.948 1.00 98.75 91 PHE A CA 1
ATOM 705 C C . PHE A 1 91 ? -7.528 0.865 8.167 1.00 98.75 91 PHE A C 1
ATOM 707 O O . PHE A 1 91 ? -8.051 0.213 9.069 1.00 98.75 91 PHE A O 1
ATOM 714 N N . LEU A 1 92 ? -8.224 1.618 7.324 1.00 98.50 92 LEU A N 1
ATOM 715 C CA . LEU A 1 92 ? -9.677 1.684 7.256 1.00 98.50 92 LEU A CA 1
ATOM 716 C C . LEU A 1 92 ? -10.109 1.597 5.795 1.00 98.50 92 LEU A C 1
ATOM 718 O O . LEU A 1 92 ? -9.484 2.198 4.925 1.00 98.50 92 LEU A O 1
ATOM 722 N N . THR A 1 93 ? -11.227 0.936 5.531 1.00 98.81 93 THR A N 1
ATOM 723 C CA . THR A 1 93 ? -11.873 1.001 4.212 1.00 98.81 93 THR A CA 1
ATOM 724 C C . THR A 1 93 ? -12.362 2.421 3.919 1.00 98.81 93 THR A C 1
ATOM 726 O O . THR A 1 93 ? -12.649 3.192 4.844 1.00 98.81 93 THR A O 1
ATOM 729 N N . LYS A 1 94 ? -12.540 2.763 2.637 1.00 98.44 94 LYS A N 1
ATOM 730 C CA . LYS A 1 94 ? -13.155 4.035 2.209 1.00 98.44 94 LYS A CA 1
ATOM 731 C C . LYS A 1 94 ? -14.486 4.271 2.920 1.00 98.44 94 LYS A C 1
ATOM 733 O O . LYS A 1 94 ? -14.681 5.333 3.499 1.00 98.44 94 LYS A O 1
ATOM 738 N N . LYS A 1 95 ? -15.335 3.241 3.001 1.00 98.56 95 LYS A N 1
ATOM 739 C CA . LYS A 1 95 ? -16.626 3.306 3.701 1.00 98.56 95 LYS A CA 1
ATOM 740 C C . LYS A 1 95 ? -16.476 3.671 5.181 1.00 98.56 95 LYS A C 1
ATOM 742 O O . LYS A 1 95 ? -17.210 4.514 5.684 1.00 98.56 95 LYS A O 1
ATOM 747 N N . GLN A 1 96 ? -15.535 3.054 5.899 1.00 98.62 96 GLN A N 1
ATOM 748 C CA . GLN A 1 96 ? -15.284 3.402 7.304 1.00 98.62 96 GLN A CA 1
ATOM 749 C C . GLN A 1 96 ? -14.770 4.840 7.440 1.00 98.62 96 GLN A C 1
ATOM 751 O O . GLN A 1 96 ? -15.232 5.570 8.314 1.00 98.62 96 GLN A O 1
ATOM 756 N N . ALA A 1 97 ? -13.865 5.281 6.565 1.00 98.56 97 ALA A N 1
ATOM 757 C CA . ALA A 1 97 ? -13.391 6.662 6.576 1.00 98.56 97 ALA A CA 1
ATOM 758 C C . ALA A 1 97 ? -14.529 7.664 6.293 1.00 98.56 97 ALA A C 1
ATOM 760 O O . ALA A 1 97 ? -14.624 8.688 6.970 1.00 98.56 97 ALA A O 1
ATOM 761 N N . GLU A 1 98 ? -15.429 7.355 5.356 1.00 98.44 98 GLU A N 1
ATOM 762 C CA . GLU A 1 98 ? -16.614 8.167 5.044 1.00 98.44 98 GLU A CA 1
ATOM 763 C C . GLU A 1 98 ? -17.535 8.336 6.258 1.00 98.44 98 GLU A C 1
ATOM 765 O O . GLU A 1 98 ? -17.983 9.448 6.533 1.00 98.44 98 GLU A O 1
ATOM 770 N N . THR A 1 99 ? -17.744 7.281 7.059 1.00 98.50 99 THR A N 1
ATOM 771 C CA . THR A 1 99 ? -18.522 7.397 8.313 1.00 98.50 99 THR A CA 1
ATOM 772 C C . THR A 1 99 ? -17.890 8.341 9.339 1.00 98.50 99 THR A C 1
ATOM 774 O O . THR A 1 99 ? -18.590 8.864 10.202 1.00 98.50 99 THR A O 1
ATOM 777 N N . LEU A 1 100 ? -16.585 8.599 9.225 1.00 98.06 100 LEU A N 1
ATOM 778 C CA . LEU A 1 100 ? -15.833 9.543 10.055 1.00 98.06 100 LEU A CA 1
ATOM 779 C C . LEU A 1 100 ? -15.716 10.934 9.400 1.00 98.06 100 LEU A C 1
ATOM 781 O O . LEU A 1 100 ? -14.947 11.775 9.857 1.00 98.06 100 LEU A O 1
ATOM 785 N N . GLY A 1 101 ? -16.478 11.199 8.333 1.00 97.25 101 GLY A N 1
ATOM 786 C CA . GLY A 1 101 ? -16.555 12.504 7.671 1.00 97.25 101 GLY A CA 1
ATOM 787 C C . GLY A 1 101 ? -15.515 12.735 6.571 1.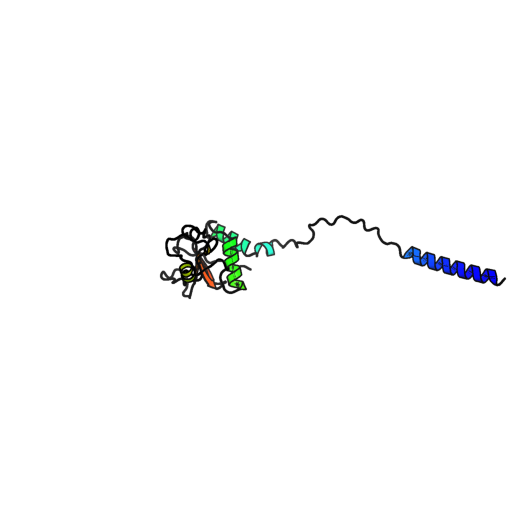00 97.25 101 GLY A C 1
ATOM 788 O O . GLY A 1 101 ? -15.346 13.873 6.113 1.00 97.25 101 GLY A O 1
ATOM 789 N N . TRP A 1 102 ? -14.803 11.688 6.143 1.00 98.31 102 TRP A N 1
ATOM 790 C CA . TRP A 1 102 ? -13.932 11.760 4.971 1.00 98.31 102 TRP A CA 1
ATOM 791 C C . TRP A 1 102 ? -14.732 11.726 3.665 1.00 98.31 102 TRP A C 1
ATOM 793 O O . TRP A 1 102 ? -15.805 11.143 3.580 1.00 98.31 102 TRP A O 1
ATOM 803 N N . HIS A 1 103 ? -14.177 12.344 2.629 1.00 96.75 103 HIS A N 1
ATOM 804 C CA . HIS A 1 103 ? -14.636 12.221 1.251 1.00 96.75 103 HIS A CA 1
ATOM 805 C C . HIS A 1 103 ? -13.431 12.365 0.309 1.00 96.75 103 HIS A C 1
ATOM 807 O O . HIS A 1 103 ? -12.407 12.939 0.711 1.00 96.75 103 HIS A O 1
ATOM 813 N N . PRO A 1 104 ? -13.518 11.895 -0.950 1.00 94.38 104 PRO A N 1
ATOM 814 C CA . PRO A 1 104 ? -12.434 12.033 -1.914 1.00 94.38 104 PRO A CA 1
ATOM 815 C C . PRO A 1 104 ? -11.901 13.470 -1.996 1.00 94.38 104 PRO A C 1
ATOM 817 O O . PRO A 1 104 ? -12.658 14.442 -1.970 1.00 94.38 104 PRO A O 1
ATOM 820 N N . GLY A 1 105 ? -10.575 13.600 -2.044 1.00 93.31 105 GLY A N 1
ATOM 821 C CA . GLY A 1 105 ? -9.876 14.888 -2.057 1.00 93.31 105 GLY A CA 1
ATOM 822 C C . GLY A 1 105 ? -9.639 15.518 -0.680 1.00 93.31 105 GLY A C 1
ATOM 823 O O . GLY A 1 105 ? -8.757 16.367 -0.571 1.00 93.31 105 GLY A O 1
ATOM 824 N N . ARG A 1 106 ? -10.338 15.087 0.381 1.00 96.06 106 ARG A N 1
ATOM 825 C CA . ARG A 1 106 ? -10.107 15.592 1.742 1.00 96.06 106 ARG A CA 1
ATOM 826 C C . ARG A 1 106 ? -8.938 14.862 2.419 1.00 96.06 106 ARG A C 1
ATOM 828 O O . ARG A 1 106 ? -8.982 13.636 2.531 1.00 96.06 106 ARG A O 1
ATOM 835 N N . 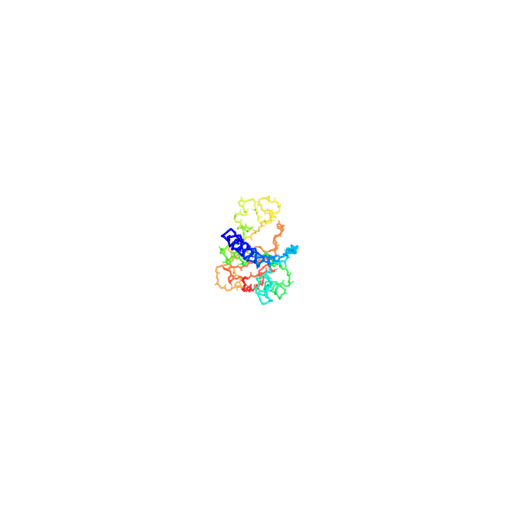PRO A 1 107 ? -7.905 15.573 2.901 1.00 96.44 107 PRO A N 1
ATOM 836 C CA . PRO A 1 107 ? -6.829 14.972 3.686 1.00 96.44 107 PRO A CA 1
ATOM 837 C C . PRO A 1 107 ? -7.309 14.422 5.034 1.00 96.44 107 PRO A C 1
ATOM 839 O O . PRO A 1 107 ? -8.084 15.081 5.730 1.00 96.44 107 PRO A O 1
ATOM 842 N N . PHE A 1 108 ? -6.787 13.267 5.457 1.00 98.00 108 PHE A N 1
ATOM 843 C CA . PHE A 1 108 ? -7.070 12.700 6.784 1.00 98.00 108 PHE A CA 1
ATOM 844 C C . PHE A 1 108 ? -6.598 13.610 7.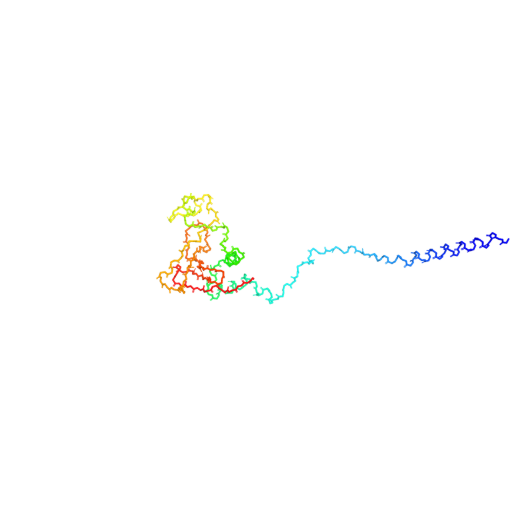924 1.00 98.00 108 PHE A C 1
ATOM 846 O O . PHE A 1 108 ? -7.229 13.653 8.974 1.00 98.00 108 PHE A O 1
ATOM 853 N N . SER A 1 109 ? -5.532 14.390 7.730 1.00 97.31 109 SER A N 1
ATOM 854 C CA . SER A 1 109 ? -5.002 15.320 8.739 1.00 97.31 109 SER A CA 1
ATOM 855 C C . SER A 1 109 ? -6.027 16.362 9.213 1.00 97.31 109 SER A C 1
ATOM 857 O O . SER A 1 109 ? -5.948 16.842 10.351 1.00 97.31 109 SER A O 1
ATOM 859 N N . GLN A 1 110 ? -7.019 16.668 8.371 1.00 97.75 110 GLN A N 1
ATOM 860 C CA . GLN A 1 110 ? -8.111 17.600 8.655 1.00 97.75 110 GLN A CA 1
ATOM 861 C C . GLN A 1 110 ? -9.252 16.983 9.480 1.00 97.75 110 GLN A C 1
ATOM 863 O O . GLN A 1 110 ? -10.176 17.701 9.858 1.00 97.75 110 GLN A O 1
ATOM 868 N N . ILE A 1 111 ? -9.213 15.676 9.753 1.00 97.94 111 ILE A N 1
ATOM 869 C CA . ILE A 1 111 ? -10.238 14.940 10.501 1.00 97.94 111 ILE A CA 1
ATOM 870 C C . ILE A 1 111 ? -9.554 14.288 11.702 1.00 97.94 111 ILE A C 1
ATOM 872 O O . ILE A 1 111 ? -8.660 13.458 11.551 1.00 97.94 111 ILE A O 1
ATOM 876 N N . LYS A 1 112 ? -9.939 14.690 12.917 1.00 98.00 112 LYS A N 1
ATOM 877 C CA . LYS A 1 112 ? -9.229 14.326 14.154 1.00 98.00 112 LYS A CA 1
ATOM 878 C C . LYS A 1 112 ? -9.132 12.808 14.335 1.00 98.00 112 LYS A C 1
ATOM 880 O O . LYS A 1 112 ? -8.073 12.308 14.702 1.00 98.00 112 LYS A O 1
ATOM 885 N N . GLU A 1 113 ? -10.209 12.097 14.032 1.00 97.75 113 GLU A N 1
ATOM 886 C CA . GLU A 1 113 ? -10.384 10.651 14.186 1.00 97.75 113 GLU A CA 1
ATOM 887 C C . GLU A 1 113 ? -9.542 9.836 13.187 1.00 97.75 113 GLU A C 1
ATOM 889 O O . GLU A 1 113 ? -9.270 8.653 13.414 1.00 97.75 113 GLU A O 1
ATOM 894 N N . LEU A 1 114 ? -9.113 10.473 12.091 1.00 98.19 114 LEU A N 1
ATOM 895 C CA . LEU A 1 114 ? -8.366 9.855 10.994 1.00 98.19 114 LEU A CA 1
ATOM 896 C C . LEU A 1 114 ? -6.865 10.168 11.014 1.00 98.19 114 LEU A C 1
ATOM 898 O O . LEU A 1 114 ? -6.114 9.649 10.187 1.00 98.19 114 LEU A O 1
ATOM 902 N N . ARG A 1 115 ? -6.385 10.983 11.959 1.00 97.38 115 ARG A N 1
ATOM 903 C CA . ARG A 1 115 ? -4.951 11.288 12.078 1.00 97.38 115 ARG A CA 1
ATOM 904 C C . ARG A 1 115 ? -4.143 10.015 12.344 1.00 97.38 115 ARG A C 1
ATOM 906 O O . ARG A 1 115 ? -4.480 9.236 13.228 1.00 97.38 115 ARG A O 1
ATOM 913 N N . GLY A 1 116 ? -3.075 9.816 11.569 1.00 96.75 116 GLY A N 1
ATOM 914 C CA . GLY A 1 116 ? -2.220 8.622 11.645 1.00 96.75 116 GLY A CA 1
ATOM 915 C C . GLY A 1 116 ? -2.826 7.355 11.026 1.00 96.75 116 GLY A C 1
ATOM 916 O O . GLY A 1 116 ? -2.185 6.305 11.051 1.00 96.75 116 GLY A O 1
ATOM 917 N N . ARG A 1 117 ? -4.038 7.433 10.462 1.00 98.31 117 ARG A N 1
ATOM 918 C CA . ARG A 1 117 ? -4.687 6.323 9.755 1.00 98.31 117 ARG A CA 1
ATOM 919 C C . ARG A 1 117 ? -4.415 6.374 8.255 1.00 98.31 117 ARG A C 1
ATOM 921 O O . ARG A 1 117 ? -3.942 7.381 7.731 1.00 98.31 117 ARG A O 1
ATOM 928 N N . SER A 1 118 ? -4.748 5.287 7.569 1.00 98.56 118 SER A N 1
ATOM 929 C CA . SER A 1 118 ? -4.615 5.159 6.116 1.00 98.56 118 SER A CA 1
ATOM 930 C C . SER A 1 118 ? -5.805 4.419 5.509 1.00 98.56 118 SER A C 1
ATOM 932 O O . SER A 1 118 ? -6.528 3.721 6.224 1.00 98.56 118 SER A O 1
ATOM 934 N N . LEU A 1 119 ? -6.016 4.567 4.201 1.00 98.81 119 LEU A N 1
ATOM 935 C CA . LEU A 1 119 ? -7.025 3.794 3.478 1.00 98.81 119 LEU A CA 1
ATOM 936 C C . LEU A 1 119 ? -6.496 2.404 3.126 1.00 98.81 119 LEU A C 1
ATOM 938 O O . LEU A 1 119 ? -5.359 2.263 2.686 1.00 98.81 119 LEU A O 1
ATOM 942 N N . GLY A 1 120 ? -7.322 1.376 3.285 1.00 98.75 120 GLY A N 1
ATOM 943 C CA . GLY A 1 120 ? -6.994 0.032 2.832 1.00 98.75 120 GLY A CA 1
ATOM 944 C C . GLY A 1 120 ? -8.040 -1.022 3.172 1.00 98.75 120 GLY A C 1
ATOM 945 O O . GLY A 1 120 ? -8.863 -0.843 4.067 1.00 98.75 120 GLY A O 1
ATOM 946 N N . GLY A 1 121 ? -7.986 -2.136 2.444 1.00 98.62 121 GLY A N 1
ATOM 947 C CA . GLY A 1 121 ? -8.925 -3.256 2.556 1.00 98.62 121 GLY A CA 1
ATOM 948 C C . GLY A 1 121 ? -10.104 -3.181 1.585 1.00 98.62 121 GLY A C 1
ATOM 949 O O . GLY A 1 121 ? -10.961 -4.061 1.598 1.00 98.62 121 GLY A O 1
ATOM 950 N N . ASP A 1 122 ? -10.158 -2.158 0.731 1.00 98.81 122 ASP A N 1
ATOM 951 C CA . ASP A 1 122 ? -11.136 -2.081 -0.353 1.00 98.81 122 ASP A CA 1
ATOM 952 C C . ASP A 1 122 ? -10.741 -3.006 -1.515 1.00 98.81 122 ASP A C 1
ATOM 954 O O . ASP A 1 122 ? -9.564 -3.295 -1.726 1.00 98.81 122 ASP A O 1
ATOM 958 N N . HIS A 1 123 ? -11.731 -3.466 -2.281 1.00 98.50 123 HIS A N 1
ATOM 959 C CA . HIS A 1 123 ? -11.516 -4.327 -3.445 1.00 98.50 123 HIS A CA 1
ATOM 960 C C . HIS A 1 123 ? -10.720 -3.612 -4.548 1.00 98.50 123 HIS A C 1
ATOM 962 O O . HIS A 1 123 ? -11.092 -2.514 -4.969 1.00 98.50 123 HIS A O 1
ATOM 968 N N . PHE A 1 124 ? -9.688 -4.277 -5.069 1.00 98.75 124 PHE A N 1
ATOM 969 C CA . PHE A 1 124 ? -8.939 -3.840 -6.244 1.00 98.75 124 PHE A CA 1
ATOM 970 C C . PHE A 1 124 ? -9.430 -4.588 -7.486 1.00 98.75 124 PHE A C 1
ATOM 972 O O . PHE A 1 124 ? -9.350 -5.812 -7.562 1.00 98.75 124 PHE A O 1
ATOM 979 N N . GLY A 1 125 ? -9.943 -3.846 -8.469 1.00 98.12 125 GLY A N 1
ATOM 980 C CA . GLY A 1 125 ? -10.654 -4.427 -9.610 1.00 98.12 125 GLY A CA 1
ATOM 981 C C . GLY A 1 125 ? -9.790 -5.141 -10.652 1.00 98.12 125 GLY A C 1
ATOM 982 O O . GLY A 1 125 ? -10.340 -5.921 -11.422 1.00 98.12 125 GLY A O 1
ATOM 983 N N . ASN A 1 126 ? -8.477 -4.877 -10.707 1.00 98.00 126 ASN A N 1
ATOM 984 C CA . ASN A 1 126 ? -7.564 -5.405 -11.736 1.00 98.00 126 ASN A CA 1
ATOM 985 C C . ASN A 1 126 ? -8.121 -5.282 -13.178 1.00 98.00 126 ASN A C 1
ATOM 987 O O . ASN A 1 126 ? -7.970 -6.183 -14.001 1.00 98.00 126 ASN A O 1
ATOM 991 N N . PHE A 1 127 ? -8.800 -4.171 -13.494 1.00 97.12 127 PHE A N 1
ATOM 992 C CA . PHE A 1 127 ? -9.518 -3.998 -14.768 1.00 97.12 127 PHE A CA 1
ATOM 993 C C . PHE A 1 127 ? -8.593 -4.014 -15.990 1.00 97.12 127 PHE A C 1
ATOM 995 O O . PHE A 1 127 ? -8.978 -4.484 -17.057 1.00 97.12 127 PHE A O 1
ATOM 1002 N N . GLU A 1 128 ? -7.361 -3.537 -15.816 1.00 97.19 128 GLU A N 1
ATOM 1003 C CA . GLU A 1 128 ? -6.321 -3.513 -16.849 1.00 97.19 128 GLU A CA 1
ATOM 1004 C C . GLU A 1 128 ? -5.565 -4.847 -16.951 1.00 97.19 128 GLU A C 1
ATOM 1006 O O . GLU A 1 128 ? -4.687 -4.985 -17.797 1.00 97.19 128 GLU A O 1
ATOM 1011 N N . LYS A 1 129 ? -5.909 -5.832 -16.104 1.00 97.50 129 LYS A N 1
ATOM 1012 C CA . LYS A 1 129 ? -5.354 -7.195 -16.098 1.00 97.50 129 LYS A CA 1
ATOM 1013 C C . LYS A 1 129 ? -3.824 -7.242 -16.022 1.00 97.50 129 LYS A C 1
ATOM 1015 O O . LYS A 1 129 ? -3.192 -8.109 -16.619 1.00 97.50 129 LYS A O 1
ATOM 1020 N N . ARG A 1 130 ? -3.228 -6.307 -15.273 1.00 97.56 130 ARG A N 1
ATOM 1021 C CA . ARG A 1 130 ? -1.777 -6.263 -15.023 1.00 97.56 130 ARG A CA 1
ATOM 1022 C C . ARG A 1 130 ? -1.327 -7.319 -14.007 1.00 97.56 130 ARG A C 1
ATOM 1024 O O . ARG A 1 130 ? -0.151 -7.660 -13.969 1.00 97.56 130 ARG A O 1
ATOM 1031 N N . LEU A 1 131 ? -2.255 -7.846 -13.204 1.00 98.12 131 LEU A N 1
ATOM 1032 C CA . LEU A 1 131 ? -2.031 -8.963 -12.281 1.00 98.12 131 LEU A CA 1
ATOM 1033 C C . LEU A 1 131 ? -2.764 -10.230 -12.765 1.00 98.12 131 LEU A C 1
ATOM 1035 O O . LEU A 1 131 ? -3.737 -10.105 -13.517 1.00 98.12 131 LEU A O 1
ATOM 1039 N N . PRO A 1 132 ? -2.361 -11.437 -12.315 1.00 97.56 132 PRO A N 1
ATOM 1040 C CA . PRO A 1 132 ? -3.118 -12.671 -12.547 1.00 97.56 132 PRO A CA 1
ATOM 1041 C C . PRO A 1 132 ? -4.591 -12.556 -12.126 1.00 97.56 132 PRO A C 1
ATOM 1043 O O . PRO A 1 132 ? -4.947 -11.710 -11.313 1.00 97.56 132 PRO A O 1
ATOM 1046 N N . GLU A 1 133 ? -5.474 -13.408 -12.648 1.00 97.38 133 GLU A N 1
ATOM 1047 C CA . GLU A 1 133 ? -6.887 -13.373 -12.250 1.00 97.38 133 GLU A CA 1
ATOM 1048 C C . GLU A 1 133 ? -7.076 -13.889 -10.815 1.00 97.38 133 GLU A C 1
ATOM 1050 O O . GLU A 1 133 ? -6.871 -15.065 -10.518 1.00 97.38 133 GLU A O 1
ATOM 1055 N N . ALA A 1 134 ? -7.490 -12.995 -9.915 1.00 97.38 134 ALA A N 1
ATOM 1056 C CA . ALA A 1 134 ? -7.908 -13.314 -8.557 1.00 97.38 134 ALA A CA 1
ATOM 1057 C C . ALA A 1 134 ? -8.734 -12.161 -7.967 1.00 97.38 134 ALA A C 1
ATOM 1059 O O . ALA A 1 134 ? -8.858 -11.085 -8.553 1.00 97.38 134 ALA A O 1
ATOM 1060 N N . LYS A 1 135 ? -9.284 -12.382 -6.770 1.00 98.06 135 LYS A N 1
ATOM 1061 C CA . LYS A 1 135 ? -9.883 -11.321 -5.960 1.00 98.06 135 LYS A CA 1
ATOM 1062 C C . LYS A 1 135 ? -8.789 -10.622 -5.156 1.00 98.06 135 LYS A C 1
ATOM 1064 O O . LYS A 1 135 ? -8.220 -11.234 -4.255 1.00 98.06 135 LYS A O 1
ATOM 1069 N N . TYR A 1 136 ? -8.537 -9.355 -5.468 1.00 98.69 136 TYR A N 1
ATOM 1070 C CA . TYR A 1 136 ? -7.539 -8.533 -4.789 1.00 98.69 136 TYR A CA 1
ATOM 1071 C C . TYR A 1 136 ? -8.175 -7.436 -3.939 1.00 98.69 136 TYR A C 1
ATOM 1073 O O . TYR A 1 136 ? -9.311 -7.005 -4.156 1.00 98.69 136 TYR A O 1
ATOM 1081 N N . PHE A 1 137 ? -7.384 -6.950 -2.996 1.00 98.88 137 PHE A N 1
ATOM 1082 C CA . PHE A 1 137 ? -7.634 -5.788 -2.163 1.00 98.88 137 PHE A CA 1
ATOM 1083 C C . PHE A 1 137 ? -6.451 -4.826 -2.274 1.00 98.88 137 PHE A C 1
ATOM 1085 O O . PHE A 1 137 ? -5.349 -5.228 -2.646 1.00 98.88 137 PHE A O 1
ATOM 1092 N N . GLU A 1 138 ? -6.667 -3.555 -1.952 1.00 98.81 138 GLU A N 1
ATOM 1093 C CA . GLU A 1 138 ? -5.625 -2.525 -1.973 1.00 98.81 138 GLU A CA 1
ATOM 1094 C C . GLU A 1 138 ? -5.461 -1.831 -0.618 1.00 98.81 138 GLU A C 1
ATOM 1096 O O . GLU A 1 138 ? -6.405 -1.731 0.168 1.00 98.81 138 GLU A O 1
ATOM 1101 N N . ALA A 1 139 ? -4.258 -1.325 -0.351 1.00 98.88 139 ALA A N 1
ATOM 1102 C CA . ALA A 1 139 ? -3.947 -0.464 0.783 1.00 98.88 139 ALA A CA 1
ATOM 1103 C C . ALA A 1 139 ? -2.970 0.650 0.382 1.00 98.88 139 ALA A C 1
ATOM 1105 O O . ALA A 1 139 ? -2.024 0.418 -0.372 1.00 98.88 139 ALA A O 1
ATOM 1106 N N . ASP A 1 140 ? -3.194 1.859 0.899 1.00 98.75 140 ASP A N 1
ATOM 1107 C CA . ASP A 1 140 ? -2.302 3.008 0.735 1.00 98.75 140 ASP A CA 1
ATOM 1108 C C . ASP A 1 140 ? -0.974 2.763 1.465 1.00 98.75 140 ASP A C 1
ATOM 1110 O O . ASP A 1 140 ? -0.968 2.521 2.670 1.00 98.75 140 ASP A O 1
ATOM 1114 N N . LEU A 1 141 ? 0.147 2.880 0.752 1.00 98.75 141 LEU A N 1
ATOM 1115 C CA . LEU A 1 141 ? 1.494 2.740 1.309 1.00 98.75 141 LEU A CA 1
ATOM 1116 C C . LEU A 1 141 ? 2.146 4.122 1.467 1.00 98.75 141 LEU A C 1
ATOM 1118 O O . LEU A 1 141 ? 1.973 4.997 0.616 1.00 98.75 141 LEU A O 1
ATOM 1122 N N . ASP A 1 142 ? 2.884 4.340 2.556 1.00 98.25 142 ASP A N 1
ATOM 1123 C CA . ASP A 1 142 ? 3.570 5.601 2.882 1.00 98.25 142 ASP A CA 1
ATOM 1124 C C . ASP A 1 142 ? 2.640 6.826 2.944 1.00 98.25 142 ASP A C 1
ATOM 1126 O O . ASP A 1 142 ? 3.025 7.956 2.616 1.00 98.25 142 ASP A O 1
ATOM 1130 N N . TYR A 1 143 ? 1.372 6.631 3.304 1.00 98.12 143 TYR A N 1
ATOM 1131 C CA . TYR A 1 143 ? 0.435 7.743 3.390 1.00 98.12 143 TYR A CA 1
ATOM 1132 C C . TYR A 1 143 ? 0.674 8.577 4.653 1.00 98.12 143 TYR A C 1
ATOM 1134 O O . TYR A 1 143 ? 0.600 8.083 5.776 1.00 98.12 143 TYR A O 1
ATOM 1142 N N . LEU A 1 144 ? 0.895 9.880 4.463 1.00 96.62 144 LEU A N 1
ATOM 1143 C CA . LEU A 1 144 ? 1.218 10.826 5.539 1.00 96.62 144 LEU A CA 1
ATOM 1144 C C . LEU A 1 144 ? 0.002 11.607 6.068 1.00 96.62 144 LEU A C 1
ATOM 1146 O O . LEU A 1 144 ? 0.156 12.593 6.786 1.00 96.62 144 LEU A O 1
ATOM 1150 N N . GLY A 1 145 ? -1.221 11.238 5.678 1.00 96.06 145 GLY A N 1
ATOM 1151 C CA . GLY A 1 145 ? -2.432 11.951 6.102 1.00 96.06 145 GLY A CA 1
ATOM 1152 C C . GLY A 1 145 ? -2.759 13.215 5.296 1.00 96.06 145 GLY A C 1
ATOM 1153 O O . GLY A 1 145 ? -3.781 13.849 5.549 1.00 96.06 145 GLY A O 1
ATOM 1154 N N . LEU A 1 146 ? -1.920 13.593 4.325 1.00 95.25 146 LEU A N 1
ATOM 1155 C CA . LEU A 1 146 ? -2.124 14.753 3.451 1.00 95.25 146 LEU A CA 1
ATOM 1156 C C . LEU A 1 146 ? -2.877 14.348 2.168 1.00 95.25 146 LEU A C 1
ATOM 1158 O O . LEU A 1 146 ? -3.907 13.671 2.224 1.00 95.25 146 LEU A O 1
ATOM 1162 N N . LYS A 1 147 ? -2.367 14.744 0.997 1.00 94.94 147 LYS A N 1
ATOM 1163 C CA . LYS A 1 147 ? -2.828 14.235 -0.297 1.00 94.94 147 LYS A CA 1
ATOM 1164 C C . LYS A 1 147 ? -2.385 12.775 -0.454 1.00 94.94 147 LYS A C 1
ATOM 1166 O O . LYS A 1 147 ? -1.250 12.440 -0.121 1.00 94.94 147 LYS A O 1
ATOM 1171 N N . ARG A 1 148 ? -3.278 11.913 -0.952 1.00 95.81 148 ARG A N 1
ATOM 1172 C CA . ARG A 1 148 ? -2.935 10.517 -1.273 1.00 95.81 148 ARG A CA 1
ATOM 1173 C C . ARG A 1 148 ? -1.856 10.485 -2.356 1.00 95.81 148 ARG A C 1
ATOM 1175 O O . ARG A 1 148 ? -1.923 11.253 -3.315 1.00 95.81 148 ARG A O 1
ATOM 1182 N N . ASN A 1 149 ? -0.875 9.611 -2.172 1.00 96.69 149 ASN A N 1
ATOM 1183 C CA . ASN A 1 149 ? 0.252 9.420 -3.084 1.00 96.69 149 ASN A CA 1
ATOM 1184 C C . ASN A 1 149 ? -0.062 8.319 -4.124 1.00 96.69 149 ASN A C 1
ATOM 1186 O O . ASN A 1 149 ? -1.193 7.825 -4.183 1.00 96.69 149 ASN A O 1
ATOM 1190 N N . ALA A 1 150 ? 0.951 7.919 -4.891 1.00 98.06 150 ALA A N 1
ATOM 1191 C CA . ALA A 1 150 ? 0.892 6.880 -5.920 1.00 98.06 150 ALA A CA 1
ATOM 1192 C C . ALA A 1 150 ? 1.014 5.437 -5.419 1.00 98.06 150 ALA A C 1
ATOM 1194 O O . ALA A 1 150 ? 0.686 4.503 -6.144 1.00 98.06 150 ALA A O 1
ATOM 1195 N N . LYS A 1 151 ? 1.485 5.252 -4.186 1.00 98.75 151 LYS A N 1
ATOM 1196 C CA . LYS A 1 151 ? 2.040 3.986 -3.721 1.00 98.75 151 LYS A CA 1
ATOM 1197 C C . LYS A 1 151 ? 0.988 3.109 -3.071 1.00 98.75 151 LYS A C 1
ATOM 1199 O O . LYS A 1 151 ? 0.254 3.566 -2.188 1.00 98.75 151 LYS A O 1
ATOM 1204 N N . ARG A 1 152 ? 0.907 1.847 -3.474 1.00 98.88 152 ARG A N 1
ATOM 1205 C CA . ARG A 1 152 ? -0.081 0.901 -2.944 1.00 98.88 152 ARG A CA 1
ATOM 1206 C C . ARG A 1 152 ? 0.521 -0.470 -2.755 1.00 98.88 152 ARG A C 1
ATOM 1208 O O . ARG A 1 152 ? 1.348 -0.899 -3.554 1.00 98.88 152 ARG A O 1
ATOM 1215 N N . VAL A 1 153 ? 0.007 -1.173 -1.756 1.00 98.81 153 VAL A N 1
ATOM 1216 C CA . VAL A 1 153 ? 0.073 -2.630 -1.695 1.00 98.81 153 VAL A CA 1
ATOM 1217 C C . VAL A 1 153 ? -1.223 -3.179 -2.282 1.00 98.81 153 VAL A C 1
ATOM 1219 O O . VAL A 1 153 ? -2.307 -2.783 -1.854 1.00 98.81 153 VAL A O 1
ATOM 1222 N N . VAL A 1 154 ? -1.121 -4.094 -3.242 1.00 98.88 154 VAL A N 1
ATOM 1223 C CA . VAL A 1 154 ? -2.242 -4.868 -3.785 1.00 98.88 154 VAL A CA 1
ATOM 1224 C C . VAL A 1 154 ? -2.043 -6.325 -3.404 1.00 98.88 154 VAL A C 1
ATOM 1226 O O . VAL A 1 154 ? -0.994 -6.899 -3.675 1.00 98.88 154 VAL A O 1
ATOM 1229 N N . TYR A 1 155 ? -3.027 -6.931 -2.749 1.00 98.75 155 TYR A N 1
ATOM 1230 C CA . TYR A 1 155 ? -2.873 -8.254 -2.153 1.00 98.75 155 TYR A CA 1
ATOM 1231 C C . TYR A 1 155 ? -4.137 -9.095 -2.272 1.00 98.75 155 TYR A C 1
ATOM 1233 O O . TYR A 1 155 ? -5.255 -8.584 -2.250 1.00 98.75 155 TYR A O 1
ATOM 1241 N N . LYS A 1 156 ? -3.949 -10.405 -2.400 1.00 97.62 156 LYS A N 1
ATOM 1242 C CA . LYS A 1 156 ? -5.007 -11.411 -2.235 1.00 97.62 156 LYS A CA 1
ATOM 1243 C C . LYS A 1 156 ? -4.906 -12.048 -0.848 1.00 97.62 156 LYS A C 1
ATOM 1245 O O . LYS A 1 156 ? -5.906 -12.194 -0.154 1.00 97.62 156 LYS A O 1
ATOM 1250 N N . ASP A 1 157 ? -3.685 -12.399 -0.467 1.00 96.31 157 ASP A N 1
ATOM 1251 C CA . ASP A 1 157 ? -3.275 -12.991 0.803 1.00 96.31 157 ASP A CA 1
ATOM 1252 C C . ASP A 1 157 ? -1.799 -12.614 1.054 1.00 96.31 157 ASP A C 1
ATOM 1254 O O . ASP A 1 157 ? -1.229 -11.829 0.293 1.00 96.31 157 ASP A O 1
ATOM 1258 N N . HIS A 1 158 ? -1.187 -13.139 2.117 1.00 94.62 158 HIS A N 1
ATOM 1259 C CA . HIS A 1 158 ? 0.193 -12.813 2.495 1.00 94.62 158 HIS A CA 1
ATOM 1260 C C . HIS A 1 158 ? 1.266 -13.349 1.530 1.00 94.62 158 HIS A C 1
ATOM 1262 O O . HIS A 1 158 ? 2.390 -12.856 1.542 1.00 94.62 158 HIS A O 1
ATOM 1268 N N . GLU A 1 159 ? 0.943 -14.334 0.687 1.00 94.62 159 GLU A N 1
ATOM 1269 C CA . GLU A 1 159 ? 1.874 -14.911 -0.294 1.00 94.62 159 GLU A CA 1
ATOM 1270 C C . GLU A 1 159 ? 1.720 -14.264 -1.678 1.00 94.62 159 GLU A C 1
ATOM 1272 O O . GLU A 1 159 ? 2.620 -14.337 -2.516 1.00 94.62 159 GLU A O 1
ATOM 1277 N N . HIS A 1 160 ? 0.580 -13.618 -1.931 1.00 97.25 160 HIS A N 1
ATOM 1278 C CA . HIS A 1 160 ? 0.220 -13.007 -3.207 1.00 97.25 160 HIS A CA 1
ATOM 1279 C C . HIS A 1 160 ? 0.017 -11.499 -3.035 1.00 97.25 160 HIS A C 1
ATOM 1281 O O . HIS A 1 160 ? -1.112 -10.994 -3.068 1.00 97.25 160 HIS A O 1
ATOM 1287 N N . MET A 1 161 ? 1.136 -10.792 -2.866 1.00 98.50 161 MET A N 1
ATOM 1288 C CA . MET A 1 161 ? 1.203 -9.343 -2.682 1.00 98.50 161 MET A CA 1
ATOM 1289 C C . MET A 1 161 ? 2.064 -8.679 -3.760 1.00 98.50 161 MET A C 1
ATOM 1291 O O . MET A 1 161 ? 3.072 -9.227 -4.208 1.00 98.50 161 MET A O 1
ATOM 1295 N N . TYR A 1 162 ? 1.679 -7.467 -4.135 1.00 98.81 162 TYR A N 1
ATOM 1296 C CA . TYR A 1 162 ? 2.351 -6.628 -5.118 1.00 98.81 162 TYR A CA 1
ATOM 1297 C C . TYR A 1 162 ? 2.438 -5.196 -4.601 1.00 98.81 162 TYR A C 1
ATOM 1299 O O . TYR A 1 162 ? 1.539 -4.733 -3.895 1.00 98.81 162 TYR A O 1
ATOM 1307 N N . VAL A 1 163 ? 3.492 -4.482 -4.980 1.00 98.88 163 VAL A N 1
ATOM 1308 C CA . VAL A 1 163 ? 3.626 -3.041 -4.755 1.00 98.88 163 VAL A CA 1
ATOM 1309 C C . VAL A 1 163 ? 3.599 -2.321 -6.094 1.00 98.88 163 VAL A C 1
ATOM 1311 O O . VAL A 1 163 ? 4.235 -2.752 -7.048 1.00 98.88 163 VAL A O 1
ATOM 1314 N N . THR A 1 164 ? 2.874 -1.210 -6.144 1.00 98.81 164 THR A N 1
ATOM 1315 C CA . THR A 1 164 ? 2.991 -0.192 -7.195 1.00 98.81 1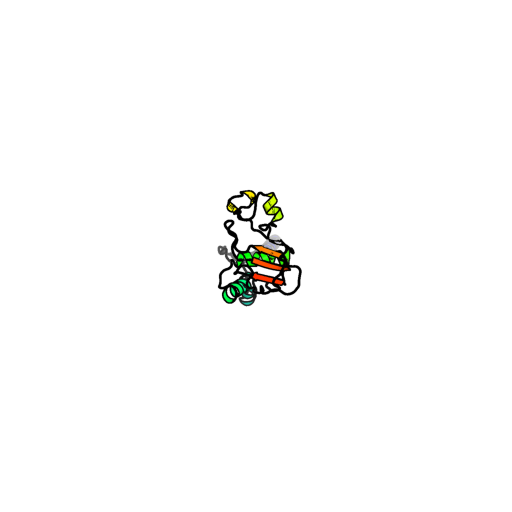64 THR A CA 1
ATOM 1316 C C . THR A 1 164 ? 3.477 1.100 -6.549 1.00 98.81 164 THR A C 1
ATOM 1318 O O . THR A 1 164 ? 3.061 1.427 -5.431 1.00 98.81 164 THR A O 1
ATOM 1321 N N . ILE A 1 165 ? 4.355 1.830 -7.237 1.00 98.69 165 ILE A N 1
ATOM 1322 C CA . ILE A 1 165 ? 4.826 3.168 -6.834 1.00 98.69 165 ILE A CA 1
ATOM 1323 C C . ILE A 1 165 ? 4.405 4.264 -7.820 1.00 98.69 165 ILE A C 1
ATOM 1325 O O . ILE A 1 165 ? 4.704 5.436 -7.606 1.00 98.69 165 ILE A O 1
ATOM 1329 N N . ASP A 1 166 ? 3.662 3.892 -8.857 1.00 98.19 166 ASP A N 1
ATOM 1330 C CA . ASP A 1 166 ? 3.364 4.685 -10.047 1.00 98.19 166 ASP A CA 1
ATOM 1331 C C . ASP A 1 166 ? 1.861 4.700 -10.364 1.00 98.19 166 ASP A C 1
ATOM 1333 O O . ASP A 1 166 ? 1.451 4.736 -11.516 1.00 98.19 166 ASP A O 1
ATOM 1337 N N . HIS A 1 167 ? 1.007 4.688 -9.333 1.00 97.00 167 HIS A N 1
ATOM 1338 C CA . HIS A 1 167 ? -0.448 4.737 -9.507 1.00 97.00 167 HIS A CA 1
ATOM 1339 C C . HIS A 1 167 ? -0.982 3.583 -10.376 1.00 97.00 167 HIS A C 1
ATOM 1341 O O . HIS A 1 167 ? -1.823 3.786 -11.249 1.00 97.00 167 HIS A O 1
ATOM 1347 N N . TYR A 1 168 ? -0.574 2.355 -10.046 1.00 98.38 168 TYR A N 1
ATOM 1348 C CA . TYR A 1 168 ? -1.022 1.103 -10.666 1.00 98.38 168 TYR A CA 1
ATOM 1349 C C . TYR A 1 168 ? -0.513 0.871 -12.099 1.00 98.38 168 TYR A C 1
ATOM 1351 O O . TYR A 1 168 ? -0.941 -0.110 -12.709 1.00 98.38 168 TYR A O 1
ATOM 1359 N N . GLU A 1 169 ? 0.369 1.716 -12.647 1.00 98.31 169 GLU A N 1
ATOM 1360 C CA . GLU A 1 169 ? 0.922 1.544 -14.001 1.00 98.31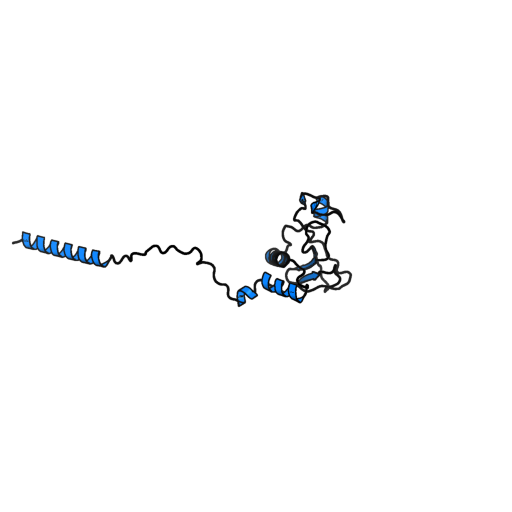 169 GLU A CA 1
ATOM 1361 C C . GLU A 1 169 ? 1.798 0.287 -14.107 1.00 98.31 169 GLU A C 1
ATOM 1363 O O . GLU A 1 169 ? 1.685 -0.458 -15.087 1.00 98.31 169 GLU A O 1
ATOM 1368 N N . SER A 1 170 ? 2.586 -0.011 -13.071 1.00 98.38 170 SER A N 1
ATOM 1369 C CA . SER A 1 170 ? 3.375 -1.236 -12.943 1.00 98.38 170 SER A CA 1
ATOM 1370 C C . SER A 1 170 ? 3.268 -1.852 -11.544 1.00 98.38 170 SER A C 1
ATOM 1372 O O . SER A 1 170 ? 2.804 -1.226 -10.587 1.00 98.38 170 SER A O 1
ATOM 1374 N N . PHE A 1 171 ? 3.652 -3.128 -11.438 1.00 98.75 171 PHE A N 1
ATOM 1375 C CA . PHE A 1 171 ? 3.570 -3.898 -10.201 1.00 98.75 171 PHE A CA 1
ATOM 1376 C C . PHE A 1 171 ? 4.791 -4.785 -10.018 1.00 98.75 171 PHE A C 1
ATOM 1378 O O . PHE A 1 171 ? 5.126 -5.583 -10.890 1.00 98.75 171 PHE A O 1
ATOM 1385 N N . GLU A 1 172 ? 5.365 -4.728 -8.825 1.00 98.75 172 GLU A N 1
ATOM 1386 C CA . GLU A 1 172 ? 6.464 -5.587 -8.406 1.00 98.75 172 GLU A CA 1
ATOM 1387 C C . GLU A 1 172 ? 5.971 -6.561 -7.341 1.00 98.75 172 GLU A C 1
ATOM 1389 O O . GLU A 1 172 ? 5.333 -6.169 -6.358 1.00 98.75 172 GLU A O 1
ATOM 1394 N N . ARG A 1 173 ? 6.225 -7.857 -7.543 1.00 98.50 173 ARG A N 1
ATOM 1395 C CA . ARG A 1 173 ? 5.782 -8.895 -6.607 1.00 98.50 173 ARG A CA 1
ATOM 1396 C C . ARG A 1 173 ? 6.611 -8.816 -5.331 1.00 98.50 173 ARG A C 1
ATOM 1398 O O . ARG A 1 173 ? 7.835 -8.894 -5.381 1.00 98.50 173 ARG A O 1
ATOM 1405 N N . VAL A 1 174 ? 5.935 -8.743 -4.190 1.00 98.44 174 VAL A N 1
ATOM 1406 C CA . VAL A 1 174 ? 6.595 -8.763 -2.883 1.00 98.44 174 VAL A CA 1
ATOM 1407 C C . VAL A 1 174 ? 7.210 -10.156 -2.666 1.00 98.44 174 VAL A C 1
ATOM 1409 O O . VAL A 1 174 ? 6.515 -11.165 -2.856 1.00 98.44 174 VAL A O 1
ATOM 1412 N N . PRO A 1 175 ? 8.506 -10.258 -2.320 1.00 96.75 175 PRO A N 1
ATOM 1413 C CA . PRO A 1 175 ? 9.126 -11.538 -2.000 1.00 96.75 175 PRO A CA 1
ATOM 1414 C C . PRO A 1 175 ? 8.554 -12.111 -0.699 1.00 96.75 175 PRO A C 1
ATOM 1416 O O . PRO A 1 175 ? 8.156 -11.372 0.200 1.00 96.75 175 PRO A O 1
ATOM 1419 N N . ALA A 1 176 ? 8.527 -13.439 -0.593 1.00 92.38 176 ALA A N 1
ATOM 1420 C CA . ALA A 1 176 ? 8.158 -14.092 0.657 1.00 92.38 176 ALA A CA 1
ATOM 1421 C C . ALA A 1 176 ? 9.227 -13.820 1.725 1.00 92.38 176 ALA A C 1
ATOM 1423 O O . ALA A 1 176 ? 10.423 -13.863 1.429 1.00 92.38 176 ALA A O 1
ATOM 1424 N N . CYS A 1 177 ? 8.794 -13.559 2.958 1.00 92.00 177 CYS A N 1
ATOM 1425 C CA . CYS A 1 177 ? 9.685 -13.451 4.103 1.00 92.00 177 CYS A CA 1
ATOM 1426 C C . CYS A 1 177 ? 9.007 -13.793 5.433 1.00 92.00 177 CYS A C 1
ATOM 1428 O O . CYS A 1 177 ? 7.775 -13.765 5.558 1.00 92.00 177 CYS A O 1
ATOM 1430 N N . HIS A 1 178 ? 9.837 -14.143 6.419 1.00 81.81 178 HIS A N 1
ATOM 1431 C CA . HIS A 1 178 ? 9.421 -14.689 7.706 1.00 81.81 178 HIS A CA 1
ATOM 1432 C C . HIS A 1 178 ? 9.882 -13.805 8.869 1.00 81.81 178 HIS A C 1
ATOM 1434 O O . HIS A 1 178 ? 11.026 -13.303 8.833 1.00 81.81 178 HIS A O 1
#

Radius of gyration: 33.89 Å; chains: 1; bounding box: 62×61×102 Å

Foldseek 3Di:
DVVVVVVVVVVVVVVVVVVVVVVPPPPPPPDPPPPDPPPDDPPQDPVRVCQAQLNLQCVCCVPPVVVPFDSVQVSQQLVCLVPPVDGPPLEDAPVRVVVQVDDPPDFLVVGPVNQSHWYWDAWDPCPVVLDPDDTKIKTQGPDRRHHGAQWIWIAPTSQFIWIDRHNPPHTDTRDDGD

Secondary structure (DSSP, 8-state):
-HHHHHHHHHHHHHHHHHHHHHTT------------S---S----HHHHHTSHHHHHHHHHHHHSTT-S-HHHHHHHHHHHHHHSS--TTEE-HHHHHHTT--TT--GGGSGGGTT-EEEEEEE--TT--S-SS-EEEEESS--SSS--S-EEEESSSSSEEEESSTTS--EEPPP--